Protein AF-A0A432UM38-F1 (afdb_monomer_lite)

Foldseek 3Di:
DDDDDDDPDDPPPDQKDKDKDKDWFAADPLHCPVVQVVVVVVQVVLPPDPFWDDKDWPDRLDPPVVVVVCVVVVNDDPSGDIGMTMMMTMGGPDDPPPPPPPDDDD

Radius of gyration: 22.3 Å; chains: 1; bounding box: 38×26×74 Å

pLDDT: mean 75.0, std 18.91, range [39.47, 97.25]

Structure (mmCIF, N/CA/C/O backbone):
data_AF-A0A432UM38-F1
#
_entry.id   AF-A0A432UM38-F1
#
loop_
_atom_site.group_PDB
_atom_site.id
_atom_site.type_symbol
_atom_site.label_atom_id
_atom_site.label_alt_id
_atom_site.label_comp_id
_atom_site.label_asym_id
_atom_site.label_entity_id
_atom_site.label_seq_id
_atom_site.pdbx_PDB_ins_code
_atom_site.Cartn_x
_atom_site.Cartn_y
_atom_site.Cartn_z
_atom_site.occupancy
_atom_site.B_iso_or_equiv
_atom_site.auth_seq_id
_atom_site.auth_comp_id
_atom_site.auth_asym_id
_atom_site.auth_atom_id
_atom_site.pdbx_PDB_model_num
ATOM 1 N N . MET A 1 1 ? 22.031 12.414 44.969 1.00 40.16 1 MET A N 1
ATOM 2 C CA . MET A 1 1 ? 20.654 12.930 44.846 1.00 40.16 1 MET A CA 1
ATOM 3 C C . MET A 1 1 ? 20.049 12.192 43.669 1.00 40.16 1 MET A C 1
ATOM 5 O O . MET A 1 1 ? 20.690 12.169 42.627 1.00 40.16 1 MET A O 1
ATOM 9 N N . THR A 1 2 ? 18.941 11.485 43.871 1.00 39.47 2 THR A N 1
ATOM 10 C CA . THR A 1 2 ? 18.358 10.593 42.859 1.00 39.47 2 THR A CA 1
ATOM 11 C C . THR A 1 2 ? 16.923 11.034 42.635 1.00 39.47 2 THR A C 1
ATOM 13 O O . THR A 1 2 ? 16.135 11.009 43.577 1.00 39.47 2 THR A O 1
ATOM 16 N N . GLU A 1 3 ? 16.608 11.462 41.418 1.00 54.00 3 GLU A N 1
ATOM 17 C CA . GLU A 1 3 ? 15.250 11.803 40.998 1.00 54.00 3 GLU A CA 1
ATOM 18 C C . GLU A 1 3 ? 14.648 10.641 40.209 1.00 54.00 3 GLU A C 1
ATOM 20 O O . GLU A 1 3 ? 15.321 9.995 39.404 1.00 54.00 3 GLU A O 1
ATOM 25 N N . LEU A 1 4 ? 13.376 10.362 40.484 1.00 48.78 4 LEU A N 1
ATOM 26 C CA . LEU A 1 4 ? 12.559 9.390 39.773 1.00 48.78 4 LEU A CA 1
ATOM 27 C C . LEU A 1 4 ? 11.428 10.162 39.093 1.00 48.78 4 LEU A C 1
ATOM 29 O O . LEU A 1 4 ? 10.463 10.546 39.752 1.00 48.78 4 LEU A O 1
ATOM 33 N N . GLU A 1 5 ? 11.548 10.388 37.786 1.00 54.00 5 GLU A N 1
ATOM 34 C CA . GLU A 1 5 ? 10.478 10.975 36.977 1.00 54.00 5 GLU A CA 1
ATOM 35 C C . GLU A 1 5 ? 9.659 9.875 36.297 1.00 54.00 5 GLU A C 1
ATOM 37 O O . GLU A 1 5 ? 10.162 9.107 35.477 1.00 54.00 5 GLU A O 1
ATOM 42 N N . TRP A 1 6 ? 8.366 9.820 36.616 1.00 48.78 6 TRP A N 1
ATOM 43 C CA . TRP A 1 6 ? 7.392 9.032 35.867 1.00 48.78 6 TRP A CA 1
ATOM 44 C C . TRP A 1 6 ? 6.732 9.934 34.826 1.00 48.78 6 TRP A C 1
ATOM 46 O O . TRP A 1 6 ? 5.930 10.800 35.172 1.00 48.78 6 TRP A O 1
ATOM 56 N N . GLN A 1 7 ? 7.039 9.723 33.546 1.00 52.19 7 GLN A N 1
ATOM 57 C CA . GLN A 1 7 ? 6.314 10.366 32.451 1.00 52.19 7 GLN A CA 1
ATOM 58 C C . GLN A 1 7 ? 5.164 9.462 32.002 1.00 52.19 7 GLN A C 1
ATOM 60 O O . GLN A 1 7 ? 5.367 8.401 31.411 1.00 52.19 7 GLN A O 1
ATOM 65 N N . ALA A 1 8 ? 3.929 9.884 32.277 1.00 55.97 8 ALA A N 1
ATOM 66 C CA . ALA A 1 8 ? 2.755 9.290 31.655 1.00 55.97 8 ALA A CA 1
ATOM 67 C C . ALA A 1 8 ? 2.752 9.682 30.171 1.00 55.97 8 ALA A C 1
ATOM 69 O O . ALA A 1 8 ? 2.297 10.765 29.804 1.00 55.97 8 ALA A O 1
ATOM 70 N N . HIS A 1 9 ? 3.299 8.820 29.311 1.00 57.03 9 HIS A N 1
ATOM 71 C CA . HIS A 1 9 ? 3.148 8.982 27.869 1.00 57.03 9 HIS A CA 1
ATOM 72 C C . HIS A 1 9 ? 1.649 9.014 27.547 1.00 57.03 9 HIS A C 1
ATOM 74 O O . HIS A 1 9 ? 0.921 8.072 27.866 1.00 57.03 9 HIS A O 1
ATOM 80 N N . GLN A 1 10 ? 1.185 10.126 26.970 1.00 54.62 10 GLN A N 1
ATOM 81 C CA . GLN A 1 10 ? -0.215 10.314 26.599 1.00 54.62 10 GLN A CA 1
ATOM 82 C C . GLN A 1 10 ? -0.681 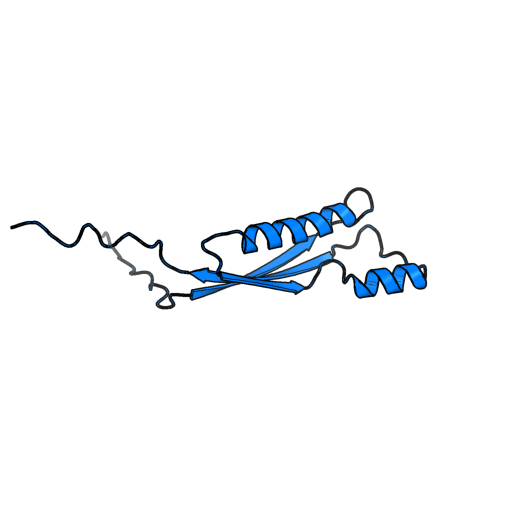9.129 25.746 1.00 54.62 10 GLN A C 1
ATOM 84 O O . GLN A 1 10 ? -0.049 8.782 24.745 1.00 54.62 10 GLN A O 1
ATOM 89 N N . LYS A 1 11 ? -1.787 8.494 26.148 1.00 59.03 11 LYS A N 1
ATOM 90 C CA . LYS A 1 11 ? -2.472 7.539 25.280 1.00 59.03 11 LYS A CA 1
ATOM 91 C C . LYS A 1 11 ? -3.006 8.302 24.071 1.00 59.03 11 LYS A C 1
ATOM 93 O O . LYS A 1 11 ? -3.553 9.391 24.201 1.00 59.03 11 LYS A O 1
ATOM 98 N N . LEU A 1 12 ? -2.861 7.709 22.891 1.00 61.94 12 LEU A N 1
ATOM 99 C CA . LEU A 1 12 ? -3.648 8.109 21.731 1.00 61.94 12 LEU A CA 1
ATOM 100 C C . LEU A 1 12 ? -5.123 7.829 22.056 1.00 61.94 12 LEU A C 1
ATOM 102 O O . LEU A 1 12 ? -5.550 6.679 21.992 1.00 61.94 12 LEU A O 1
ATOM 106 N N . ASP A 1 13 ? -5.877 8.877 22.399 1.00 58.16 13 ASP A N 1
ATOM 107 C CA . ASP A 1 13 ? -7.321 8.811 22.701 1.00 58.16 13 ASP A CA 1
ATOM 108 C C . ASP A 1 13 ? -8.177 8.435 21.480 1.00 58.16 13 ASP A C 1
ATOM 110 O O . ASP A 1 13 ? -9.372 8.173 21.595 1.00 58.16 13 ASP A O 1
ATOM 114 N N . SER A 1 14 ? -7.578 8.388 20.287 1.00 65.94 14 SER A N 1
ATOM 115 C CA . SER A 1 14 ? -8.262 7.919 19.090 1.00 65.94 14 SER A CA 1
ATOM 116 C C . SER A 1 14 ? -8.252 6.394 19.027 1.00 65.94 14 SER A C 1
ATOM 118 O O . SER A 1 14 ? -7.196 5.762 18.957 1.00 65.94 14 SER A O 1
ATOM 120 N N . GLU A 1 15 ? -9.442 5.797 18.937 1.00 77.75 15 GLU A N 1
ATOM 121 C CA . GLU A 1 15 ? -9.605 4.371 18.622 1.00 77.75 15 GLU A CA 1
ATOM 122 C C . GLU A 1 15 ? -8.986 4.000 17.267 1.00 77.75 15 GLU A C 1
ATOM 124 O O . GLU A 1 15 ? -8.703 2.830 17.015 1.00 77.75 15 GLU A O 1
ATOM 129 N N . ILE A 1 16 ? -8.797 4.988 16.388 1.00 82.25 16 ILE A N 1
ATOM 130 C CA . ILE A 1 16 ? -8.312 4.839 15.021 1.00 82.25 16 ILE A CA 1
ATOM 131 C C . ILE A 1 16 ? -7.026 5.646 14.840 1.00 82.25 16 ILE A C 1
ATOM 133 O O . ILE A 1 16 ? -7.020 6.870 14.976 1.00 82.25 16 ILE A O 1
ATOM 137 N N . VAL A 1 17 ? -5.953 4.976 14.435 1.00 88.38 17 VAL A N 1
ATOM 138 C CA . VAL A 1 17 ? -4.688 5.619 14.073 1.00 88.38 17 VAL A CA 1
ATOM 139 C C . VAL A 1 17 ? -4.549 5.608 12.558 1.00 88.38 17 VAL A C 1
ATOM 141 O O . VAL A 1 17 ? -4.632 4.552 11.934 1.00 88.38 17 VAL A O 1
ATOM 144 N N . SER A 1 18 ? -4.338 6.782 11.962 1.00 90.50 18 SER A N 1
ATOM 145 C CA . SER A 1 18 ? -4.011 6.913 10.541 1.00 90.50 18 SER A CA 1
ATOM 146 C C . SER A 1 18 ? -2.497 6.917 10.364 1.00 90.50 18 SER A C 1
ATOM 148 O O . SER A 1 18 ? -1.805 7.738 10.960 1.00 90.50 18 SER A O 1
ATOM 150 N N . ILE A 1 19 ? -1.993 6.034 9.512 1.00 92.25 19 ILE A N 1
ATOM 151 C CA . ILE A 1 19 ? -0.572 5.866 9.214 1.00 92.25 19 ILE A CA 1
ATOM 152 C C . ILE A 1 19 ? -0.357 6.215 7.742 1.00 92.25 19 ILE A C 1
ATOM 154 O O . ILE A 1 19 ? -1.119 5.784 6.877 1.00 92.25 19 ILE A O 1
ATOM 158 N N . SER A 1 20 ? 0.666 7.022 7.459 1.00 95.12 20 SER A N 1
ATOM 159 C CA . SER A 1 20 ? 1.136 7.291 6.096 1.00 95.12 20 SER A CA 1
ATOM 160 C C . SER A 1 20 ? 2.556 6.755 5.958 1.00 95.12 20 SER A C 1
ATOM 162 O O . SER A 1 20 ? 3.433 7.136 6.730 1.00 95.12 20 SER A O 1
ATOM 164 N N . LEU A 1 21 ? 2.765 5.870 4.990 1.00 95.25 21 LEU A N 1
ATOM 165 C CA . LEU A 1 21 ? 4.053 5.276 4.660 1.00 95.25 21 LEU A CA 1
ATOM 166 C C . LEU A 1 21 ? 4.416 5.671 3.231 1.00 95.25 21 LEU A C 1
ATOM 168 O O . LEU A 1 21 ? 3.626 5.462 2.315 1.00 95.25 21 LEU A O 1
ATOM 172 N N . SER A 1 22 ? 5.614 6.202 3.031 1.00 94.94 22 SER A N 1
ATOM 173 C CA . SER A 1 22 ? 6.155 6.504 1.707 1.00 94.94 22 SER A CA 1
ATOM 174 C C . SER A 1 22 ? 7.523 5.868 1.541 1.00 94.94 22 SER A C 1
ATOM 176 O O . SER A 1 22 ? 8.306 5.832 2.492 1.00 94.94 22 SER A O 1
ATOM 178 N N . GLY A 1 23 ? 7.828 5.411 0.334 1.00 92.94 23 GLY A N 1
ATOM 179 C CA . GLY A 1 23 ? 9.102 4.785 0.024 1.00 92.94 23 GLY A CA 1
ATOM 180 C C . GLY A 1 23 ? 9.427 4.843 -1.457 1.00 92.94 23 GLY A C 1
ATOM 181 O O . GLY A 1 23 ? 8.743 5.492 -2.248 1.00 92.94 23 GLY A O 1
ATOM 182 N N . GLN A 1 24 ? 10.501 4.159 -1.825 1.00 92.56 24 GLN A N 1
ATOM 183 C CA . GLN A 1 24 ? 10.943 4.027 -3.203 1.00 92.56 24 GLN A CA 1
ATOM 184 C C . GLN A 1 24 ? 11.231 2.563 -3.509 1.00 92.56 24 GLN A C 1
ATOM 186 O O . GLN A 1 24 ? 11.683 1.821 -2.637 1.00 92.56 24 GLN A O 1
ATOM 191 N N . VAL A 1 25 ? 11.001 2.165 -4.755 1.00 89.69 25 VAL A N 1
ATOM 192 C CA . VAL A 1 25 ? 11.388 0.855 -5.266 1.00 89.69 25 VAL A CA 1
ATOM 193 C C . VAL A 1 25 ? 12.396 1.004 -6.394 1.00 89.69 25 VAL A C 1
ATOM 195 O O . VAL A 1 25 ? 12.261 1.859 -7.271 1.00 89.69 25 VAL A O 1
ATOM 198 N N . PHE A 1 26 ? 13.421 0.162 -6.354 1.00 88.06 26 PHE A N 1
ATOM 199 C CA . PHE A 1 26 ? 14.494 0.149 -7.337 1.00 88.06 26 PHE A CA 1
ATOM 200 C C . PHE A 1 26 ? 14.260 -0.969 -8.350 1.00 88.06 26 PHE A C 1
ATOM 202 O O . PHE A 1 26 ? 13.759 -2.032 -7.976 1.00 88.06 26 PHE A O 1
ATOM 209 N N . PRO A 1 27 ? 14.635 -0.766 -9.619 1.00 84.56 27 PRO A N 1
ATOM 210 C CA . PRO A 1 27 ? 14.536 -1.806 -10.630 1.00 84.56 27 PRO A CA 1
ATOM 211 C C . PRO A 1 27 ? 15.445 -2.988 -10.276 1.00 84.56 27 PRO A C 1
ATOM 213 O O . PRO A 1 27 ? 16.598 -2.816 -9.879 1.00 84.56 27 PRO A O 1
ATOM 216 N N . PHE A 1 28 ? 14.952 -4.210 -10.477 1.00 80.75 28 PHE A N 1
ATOM 217 C CA . PHE A 1 28 ? 15.754 -5.423 -10.332 1.00 80.75 28 PHE A CA 1
ATOM 218 C C . PHE A 1 28 ? 16.036 -6.005 -11.712 1.00 80.75 28 PHE A C 1
ATOM 220 O O . PHE A 1 28 ? 15.107 -6.283 -12.468 1.00 80.75 28 PHE A O 1
ATOM 227 N N . LYS A 1 29 ? 17.318 -6.176 -12.061 1.00 81.88 29 LYS A N 1
ATOM 228 C CA . LYS A 1 29 ? 17.743 -6.598 -13.410 1.00 81.88 29 LYS A CA 1
ATOM 229 C C . LYS A 1 29 ? 17.070 -5.770 -14.516 1.00 81.88 29 LYS A C 1
ATOM 231 O O . LYS A 1 29 ? 16.582 -6.336 -15.491 1.00 81.88 29 LYS A O 1
ATOM 236 N N . LYS A 1 30 ? 17.055 -4.438 -14.364 1.00 74.88 30 LYS A N 1
ATOM 237 C CA . LYS A 1 30 ? 16.507 -3.519 -15.375 1.00 74.88 30 LYS A CA 1
ATOM 238 C C . LYS A 1 30 ? 15.001 -3.729 -15.644 1.00 74.88 30 LYS A C 1
ATOM 240 O O . LYS A 1 30 ? 14.537 -3.594 -16.776 1.00 74.88 30 LYS A O 1
ATOM 245 N N . ASN A 1 31 ? 14.247 -4.123 -14.616 1.00 78.88 31 ASN A N 1
ATOM 246 C CA . ASN A 1 31 ? 12.808 -4.348 -14.703 1.00 78.88 31 ASN A CA 1
ATOM 247 C C . ASN A 1 31 ? 12.109 -3.947 -13.389 1.00 78.88 31 ASN A C 1
ATOM 249 O O . ASN A 1 31 ? 12.588 -4.258 -12.296 1.00 78.88 31 ASN A O 1
ATOM 253 N N . TYR A 1 32 ? 10.958 -3.280 -13.504 1.00 83.06 32 TYR A N 1
ATOM 254 C CA . TYR A 1 32 ? 10.119 -2.862 -12.375 1.00 83.06 32 TYR A CA 1
ATOM 255 C C . TYR A 1 32 ? 8.995 -3.847 -12.032 1.00 83.06 32 TYR A C 1
ATOM 257 O O . TYR A 1 32 ? 8.324 -3.651 -11.029 1.00 83.06 32 TYR A O 1
ATOM 265 N N . GLY A 1 33 ? 8.801 -4.926 -12.792 1.00 84.31 33 GLY A N 1
ATOM 266 C CA . GLY A 1 33 ? 7.722 -5.892 -12.579 1.00 84.31 33 GLY A CA 1
ATOM 267 C C . GLY A 1 33 ? 7.722 -6.502 -11.176 1.00 84.31 33 GLY A C 1
ATOM 268 O O . GLY A 1 33 ? 6.703 -6.460 -10.494 1.00 84.31 33 GLY A O 1
ATOM 269 N N . MET A 1 34 ? 8.869 -7.009 -10.704 1.00 88.38 34 MET A N 1
ATOM 270 C CA . MET A 1 34 ? 8.981 -7.499 -9.320 1.00 88.38 34 MET A CA 1
ATOM 271 C C . MET A 1 34 ? 8.868 -6.374 -8.278 1.00 88.38 34 MET A C 1
ATOM 273 O O . MET A 1 34 ? 8.061 -6.517 -7.366 1.00 88.38 34 MET A O 1
ATOM 277 N N . PRO A 1 35 ? 9.604 -5.253 -8.399 1.00 89.25 35 PRO A N 1
ATOM 278 C CA . PRO A 1 35 ? 9.479 -4.146 -7.452 1.00 89.25 35 PRO A CA 1
ATOM 279 C C . PRO A 1 35 ? 8.058 -3.576 -7.311 1.00 89.25 35 PRO A C 1
ATOM 281 O O . PRO A 1 35 ? 7.618 -3.294 -6.201 1.00 89.25 35 PRO A O 1
ATOM 284 N N . VAL A 1 36 ? 7.312 -3.450 -8.413 1.00 89.69 36 VAL A N 1
ATOM 285 C CA . VAL A 1 36 ? 5.895 -3.045 -8.398 1.00 89.69 36 VAL A CA 1
ATOM 286 C C . VAL A 1 36 ? 5.042 -4.116 -7.725 1.00 89.69 36 VAL A C 1
ATOM 288 O O . VAL A 1 36 ? 4.227 -3.787 -6.866 1.00 89.69 36 VAL A O 1
ATOM 291 N N . LYS A 1 37 ? 5.279 -5.397 -8.040 1.00 91.19 37 LYS A N 1
ATOM 292 C CA . LYS A 1 37 ? 4.587 -6.511 -7.387 1.00 91.19 37 LYS A CA 1
ATOM 293 C C . LYS A 1 37 ? 4.796 -6.520 -5.870 1.00 91.19 37 LYS A C 1
ATOM 295 O O . LYS A 1 37 ? 3.853 -6.811 -5.152 1.00 91.19 37 LYS A O 1
ATOM 300 N N . TRP A 1 38 ? 5.977 -6.166 -5.361 1.00 92.88 38 TRP A N 1
ATOM 301 C CA . TRP A 1 38 ? 6.203 -6.081 -3.912 1.00 92.88 38 TRP A CA 1
ATOM 302 C C . TRP A 1 38 ? 5.328 -5.024 -3.238 1.00 92.88 38 TRP A C 1
ATOM 304 O O . TRP A 1 38 ? 4.880 -5.236 -2.115 1.00 92.88 38 TRP A O 1
ATOM 314 N N . VAL A 1 39 ? 5.064 -3.902 -3.913 1.00 94.31 39 VAL A N 1
ATOM 315 C CA . VAL A 1 39 ? 4.151 -2.872 -3.397 1.00 94.31 39 VAL A CA 1
ATOM 316 C C . VAL A 1 39 ? 2.706 -3.360 -3.443 1.00 94.31 39 VAL A C 1
ATOM 318 O O . VAL A 1 39 ? 1.979 -3.161 -2.471 1.00 94.31 39 VAL A O 1
ATOM 321 N N . ASP A 1 40 ? 2.305 -4.045 -4.517 1.00 94.38 40 ASP A N 1
ATOM 322 C CA . ASP A 1 40 ? 0.979 -4.669 -4.614 1.00 94.38 40 ASP A CA 1
ATOM 323 C C . ASP A 1 40 ? 0.771 -5.722 -3.506 1.00 94.38 40 ASP A C 1
ATOM 325 O O . ASP A 1 40 ? -0.249 -5.703 -2.815 1.00 94.38 40 ASP A O 1
ATOM 329 N N . ASP A 1 41 ? 1.755 -6.603 -3.300 1.00 96.31 41 ASP A N 1
ATOM 330 C CA . ASP A 1 41 ? 1.733 -7.646 -2.271 1.00 96.31 41 ASP A CA 1
ATOM 331 C C . ASP A 1 41 ? 1.688 -7.006 -0.865 1.00 96.31 41 ASP A C 1
ATOM 333 O O . ASP A 1 41 ? 0.851 -7.377 -0.046 1.00 96.31 41 ASP A O 1
ATOM 337 N N . PHE A 1 42 ? 2.479 -5.955 -0.612 1.00 95.56 42 PHE A N 1
ATOM 338 C CA . PHE A 1 42 ? 2.440 -5.194 0.643 1.00 95.56 42 PHE A CA 1
ATOM 339 C C . PHE A 1 42 ? 1.062 -4.569 0.926 1.00 95.56 42 PHE A C 1
ATOM 341 O O . PHE A 1 42 ? 0.554 -4.646 2.046 1.00 95.56 42 PHE A O 1
ATOM 348 N N . VAL A 1 43 ? 0.430 -3.954 -0.079 1.00 96.00 43 VAL A N 1
ATOM 349 C CA . VAL A 1 43 ? -0.923 -3.388 0.050 1.00 96.00 43 VAL A CA 1
ATOM 350 C C . VAL A 1 43 ? -1.954 -4.490 0.304 1.00 96.00 43 VAL A C 1
ATOM 352 O O . VAL A 1 43 ? -2.862 -4.304 1.121 1.00 96.00 43 VAL A O 1
ATOM 355 N N . SER A 1 44 ? -1.809 -5.639 -0.356 1.00 97.25 44 SER A N 1
ATOM 356 C CA . SER A 1 44 ? -2.658 -6.811 -0.138 1.00 97.25 44 SER A CA 1
ATOM 357 C C . SER A 1 44 ? -2.536 -7.332 1.297 1.00 97.25 44 SER A C 1
ATOM 359 O O . SER A 1 44 ? -3.555 -7.535 1.959 1.00 97.25 44 SER A O 1
ATOM 361 N N . ASP A 1 45 ? -1.315 -7.464 1.815 1.00 97.12 45 ASP A N 1
ATOM 362 C CA . ASP A 1 45 ? -1.053 -7.917 3.185 1.00 97.12 45 ASP A CA 1
ATOM 363 C C . ASP A 1 45 ? -1.627 -6.948 4.228 1.00 97.12 45 ASP A C 1
ATOM 365 O O . ASP A 1 45 ? -2.247 -7.371 5.209 1.00 97.12 45 ASP A O 1
ATOM 369 N N . LEU A 1 46 ? -1.494 -5.636 3.999 1.00 95.56 46 LEU A N 1
ATOM 370 C CA . LEU A 1 46 ? -2.146 -4.627 4.836 1.00 95.56 46 LEU A CA 1
ATOM 371 C C . LEU A 1 46 ? -3.669 -4.762 4.796 1.00 95.56 46 LEU A C 1
ATOM 373 O O . LEU A 1 46 ? -4.310 -4.672 5.838 1.00 95.56 46 LEU A O 1
ATOM 377 N N . THR A 1 47 ? -4.247 -4.989 3.618 1.00 95.81 47 THR A N 1
ATOM 378 C CA . THR A 1 47 ? -5.702 -5.111 3.441 1.00 95.81 47 THR A CA 1
ATOM 379 C C . THR A 1 47 ? -6.252 -6.373 4.108 1.00 95.81 47 THR A C 1
ATOM 381 O O . THR A 1 47 ? -7.350 -6.351 4.658 1.00 95.81 47 THR A O 1
ATOM 384 N N . ALA A 1 48 ? -5.485 -7.464 4.099 1.00 95.50 48 ALA A N 1
ATOM 385 C CA . ALA A 1 48 ? -5.847 -8.721 4.745 1.00 95.50 48 ALA A CA 1
ATOM 386 C C . ALA A 1 48 ? -5.666 -8.696 6.276 1.00 95.50 48 ALA A C 1
ATOM 388 O O . ALA A 1 48 ? -6.166 -9.580 6.976 1.00 95.50 48 ALA A O 1
ATOM 389 N N . SER A 1 49 ? -4.950 -7.705 6.817 1.00 93.69 49 SER A N 1
ATOM 390 C CA . SER A 1 49 ? -4.664 -7.625 8.246 1.00 93.69 49 SER A CA 1
ATOM 391 C C . SER A 1 49 ? -5.926 -7.303 9.058 1.00 93.69 49 SER A C 1
ATOM 393 O O . SER A 1 49 ? -6.528 -6.248 8.870 1.00 93.69 49 SER A O 1
ATOM 395 N N . PRO A 1 50 ? -6.294 -8.116 10.068 1.00 89.44 50 PRO A N 1
ATOM 396 C CA . PRO A 1 50 ? -7.515 -7.912 10.857 1.00 89.44 50 PRO A CA 1
ATOM 397 C C . PRO A 1 50 ? -7.496 -6.640 11.721 1.00 89.44 50 PRO A C 1
ATOM 399 O O . PRO A 1 50 ? -8.520 -6.254 12.285 1.00 89.44 50 PRO A O 1
ATOM 402 N N . ARG A 1 51 ? -6.329 -5.999 11.875 1.00 87.44 51 ARG A N 1
ATOM 403 C CA . ARG A 1 51 ? -6.170 -4.739 12.619 1.00 87.44 51 ARG A CA 1
ATOM 404 C C . ARG A 1 51 ? -6.282 -3.502 11.731 1.00 87.44 51 ARG A C 1
ATOM 406 O O . ARG A 1 51 ? -6.417 -2.401 12.266 1.00 87.44 51 ARG A O 1
ATOM 413 N N . VAL A 1 52 ? -6.207 -3.677 10.415 1.00 92.06 52 VAL A N 1
ATOM 414 C CA . VAL A 1 52 ? -6.286 -2.615 9.416 1.00 92.06 52 VAL A CA 1
ATOM 415 C 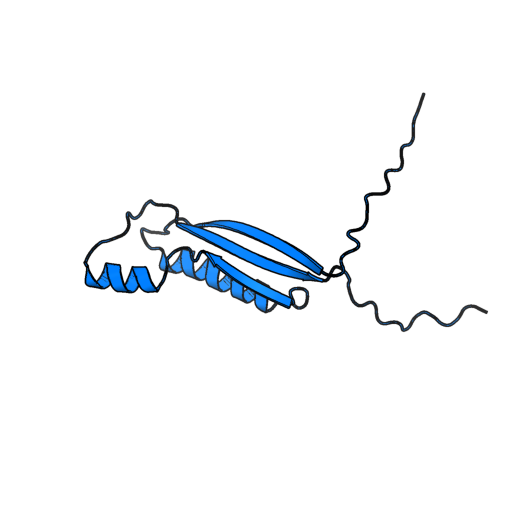C . VAL A 1 52 ? -7.698 -2.627 8.843 1.00 92.06 52 VAL A C 1
ATOM 417 O O . VAL A 1 52 ? -8.191 -3.665 8.425 1.00 92.06 52 VAL A O 1
ATOM 420 N N . PHE A 1 53 ? -8.378 -1.484 8.835 1.00 89.62 53 PHE A N 1
ATOM 421 C CA . PHE A 1 53 ? -9.758 -1.416 8.329 1.00 89.62 53 PHE A CA 1
ATOM 422 C C . PHE A 1 53 ? -9.897 -0.592 7.047 1.00 89.62 53 PHE A C 1
ATOM 424 O O . PHE A 1 53 ? -10.945 -0.613 6.409 1.00 89.62 53 PHE A O 1
ATOM 431 N 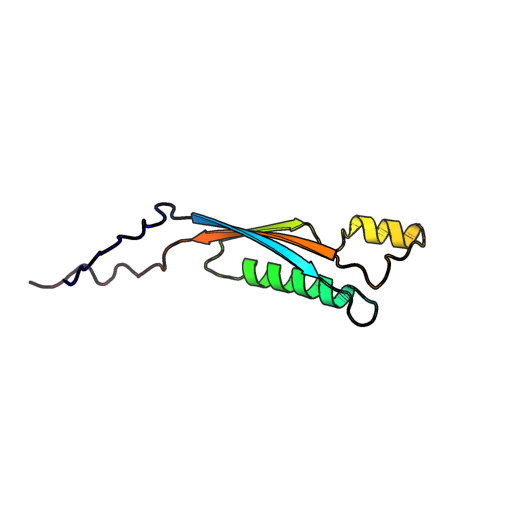N . SER A 1 54 ? -8.859 0.152 6.668 1.00 94.12 54 SER A N 1
ATOM 432 C CA . SER A 1 54 ? -8.807 0.848 5.385 1.00 94.12 54 SER A CA 1
ATOM 433 C C . SER A 1 54 ? -7.367 0.961 4.913 1.00 94.12 54 SER A C 1
ATOM 435 O O . SER A 1 54 ? -6.504 1.329 5.716 1.00 94.12 54 SER A O 1
ATOM 437 N N . VAL A 1 55 ? -7.142 0.725 3.624 1.00 96.31 55 VAL A N 1
ATOM 438 C CA . VAL A 1 55 ? -5.856 0.888 2.940 1.00 96.31 55 VAL A CA 1
ATOM 439 C C . VAL A 1 55 ? -6.090 1.661 1.646 1.00 96.31 55 VAL A C 1
ATOM 441 O O . VAL A 1 55 ? -7.060 1.414 0.936 1.00 96.31 55 VAL A O 1
ATOM 444 N N . GLU A 1 56 ? -5.201 2.597 1.351 1.00 96.12 56 GLU A N 1
ATOM 445 C CA . GLU A 1 56 ? -5.202 3.426 0.153 1.00 96.12 56 GLU A CA 1
ATOM 446 C C . GLU A 1 56 ? -3.772 3.494 -0.394 1.00 96.12 56 GLU A C 1
ATOM 448 O O . GLU A 1 56 ? -2.863 3.973 0.286 1.00 96.12 56 GLU A O 1
ATOM 453 N N . LEU A 1 57 ? -3.563 3.034 -1.629 1.00 94.31 57 LEU A N 1
ATOM 454 C CA . LEU A 1 57 ? -2.322 3.271 -2.368 1.00 94.31 57 LEU A CA 1
ATOM 455 C C . LEU A 1 57 ? -2.392 4.678 -2.979 1.00 94.31 57 LEU A C 1
ATOM 457 O O . LEU A 1 57 ? -2.903 4.870 -4.078 1.00 94.31 57 LEU A O 1
ATOM 461 N N . VAL A 1 58 ? -1.916 5.667 -2.223 1.00 93.88 58 VAL A N 1
ATOM 462 C CA . VAL A 1 58 ? -1.948 7.100 -2.569 1.00 93.88 58 VAL A CA 1
ATOM 463 C C . VAL A 1 58 ? -1.084 7.398 -3.797 1.00 93.88 58 VAL A C 1
ATOM 465 O O . VAL A 1 58 ? -1.425 8.256 -4.610 1.00 93.88 58 VAL A O 1
ATOM 468 N N . GLN A 1 59 ? 0.040 6.693 -3.938 1.00 91.62 59 GLN A N 1
ATOM 469 C CA . GLN A 1 59 ? 0.934 6.813 -5.084 1.00 91.62 59 GLN A CA 1
ATOM 470 C C . GLN A 1 59 ? 1.415 5.431 -5.520 1.00 91.62 59 GLN A C 1
ATOM 472 O O . GLN A 1 59 ? 2.086 4.736 -4.757 1.00 91.62 59 GLN A O 1
ATOM 477 N N . GLU A 1 60 ? 1.099 5.058 -6.761 1.00 91.00 60 GLU A N 1
ATOM 478 C CA . GLU A 1 60 ? 1.668 3.873 -7.405 1.00 91.00 60 GLU A CA 1
ATOM 479 C C . GLU A 1 60 ? 3.128 4.139 -7.816 1.00 91.00 60 GLU A C 1
ATOM 481 O O . GLU A 1 60 ? 3.395 5.210 -8.372 1.00 91.00 60 GLU A O 1
ATOM 486 N N . PRO A 1 61 ? 4.047 3.163 -7.653 1.00 86.38 61 PRO A N 1
ATOM 487 C CA . PRO A 1 61 ? 5.421 3.283 -8.148 1.00 86.38 61 PRO A CA 1
ATOM 488 C C . PRO A 1 61 ? 5.461 3.584 -9.640 1.00 86.38 61 PRO A C 1
ATOM 490 O O . PRO A 1 61 ? 6.220 4.423 -10.117 1.00 86.38 61 PRO A O 1
ATOM 493 N N . LEU A 1 62 ? 4.604 2.892 -10.384 1.00 82.81 62 LEU A N 1
ATOM 494 C CA . LEU A 1 62 ? 4.531 3.011 -11.818 1.00 82.81 62 LEU A CA 1
ATOM 495 C C . LEU A 1 62 ? 3.068 3.101 -12.225 1.00 82.81 62 LEU A C 1
ATOM 497 O O . LEU A 1 62 ? 2.380 2.085 -12.286 1.00 82.81 62 LEU A O 1
ATOM 501 N N . ASN A 1 63 ? 2.604 4.319 -12.511 1.00 68.94 63 ASN A N 1
ATOM 502 C CA . ASN A 1 63 ? 1.214 4.554 -12.885 1.00 68.94 63 ASN A CA 1
ATOM 503 C C . ASN A 1 63 ? 0.849 3.686 -14.098 1.00 68.94 63 ASN A C 1
ATOM 505 O O . ASN A 1 63 ? 1.366 3.881 -15.202 1.00 68.94 63 ASN A O 1
ATOM 509 N N . ARG A 1 64 ? -0.051 2.721 -13.897 1.00 67.56 64 ARG A N 1
ATOM 510 C CA . ARG A 1 64 ? -0.420 1.720 -14.916 1.00 67.56 64 ARG A CA 1
ATOM 511 C C . ARG A 1 64 ? -1.009 2.351 -16.183 1.00 67.56 64 ARG A C 1
ATOM 513 O O . ARG A 1 64 ? -0.925 1.765 -17.260 1.00 67.56 64 ARG A O 1
ATOM 520 N N . ARG A 1 65 ? -1.584 3.557 -16.083 1.00 62.66 65 ARG A N 1
ATOM 521 C CA . ARG A 1 65 ? -2.048 4.333 -17.249 1.00 62.66 65 ARG A CA 1
ATOM 522 C C . ARG A 1 65 ? -0.873 4.895 -18.043 1.00 62.66 65 ARG A C 1
ATOM 524 O O . ARG A 1 65 ? -0.896 4.850 -19.266 1.00 62.66 65 ARG A O 1
ATOM 531 N N . VAL A 1 66 ? 0.157 5.366 -17.344 1.00 58.91 66 VAL A N 1
ATOM 532 C CA . VAL A 1 66 ? 1.383 5.895 -17.953 1.00 58.91 66 VAL A CA 1
ATOM 533 C C . VAL A 1 66 ? 2.185 4.775 -18.612 1.00 58.91 66 VAL A C 1
ATOM 535 O O . VAL A 1 66 ? 2.692 4.993 -19.700 1.00 58.91 66 VAL A O 1
ATOM 538 N N . GLN A 1 67 ? 2.236 3.567 -18.035 1.00 62.53 67 GLN A N 1
ATOM 539 C CA . GLN A 1 67 ? 2.855 2.404 -18.697 1.00 62.53 67 GLN A CA 1
ATOM 540 C C . GLN A 1 67 ? 2.233 2.133 -20.066 1.00 62.53 67 GLN A C 1
ATOM 542 O O . GLN A 1 67 ? 2.956 2.074 -21.052 1.00 62.53 67 GLN A O 1
ATOM 547 N N . LYS A 1 68 ? 0.896 2.070 -20.141 1.00 56.28 68 LYS A N 1
ATOM 548 C CA . LYS A 1 68 ? 0.188 1.888 -21.416 1.00 56.28 68 LYS A CA 1
ATOM 549 C C . LYS A 1 68 ? 0.523 2.990 -22.421 1.00 56.28 68 LYS A C 1
ATOM 551 O O . LYS A 1 68 ? 0.705 2.702 -23.594 1.00 56.28 68 LYS A O 1
ATOM 556 N N . SER A 1 69 ? 0.624 4.244 -21.978 1.00 55.00 69 SER A N 1
ATOM 557 C CA . SER A 1 69 ? 1.021 5.354 -22.853 1.00 55.00 69 SER A CA 1
ATOM 558 C C . SER A 1 69 ? 2.486 5.268 -23.301 1.00 55.00 69 SER A C 1
ATOM 560 O O . SER A 1 69 ? 2.776 5.515 -24.462 1.00 55.00 69 SER A 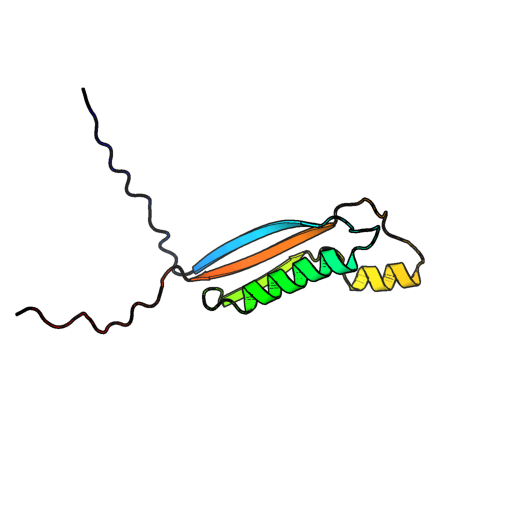O 1
ATOM 562 N N . LEU A 1 70 ? 3.408 4.877 -22.419 1.00 56.38 70 LEU A N 1
ATOM 563 C CA . LEU A 1 70 ? 4.831 4.723 -22.737 1.00 56.38 70 LEU A CA 1
ATOM 564 C C . LEU A 1 70 ? 5.108 3.529 -23.661 1.00 56.38 70 LEU A C 1
ATOM 566 O O . LEU A 1 70 ? 5.985 3.624 -24.517 1.00 56.38 70 LEU A O 1
ATOM 570 N N . GLU A 1 71 ? 4.350 2.438 -23.519 1.00 58.88 71 GLU A N 1
ATOM 571 C CA . GLU A 1 71 ? 4.354 1.300 -24.447 1.00 58.88 71 GLU A CA 1
ATOM 572 C C . GLU A 1 71 ? 3.888 1.716 -25.850 1.00 58.88 71 GLU A C 1
ATOM 574 O O . GLU A 1 71 ? 4.458 1.264 -26.841 1.00 58.88 71 GLU A O 1
ATOM 579 N N . VAL A 1 72 ? 2.896 2.612 -25.940 1.00 54.47 72 VAL A N 1
ATOM 580 C CA . VAL A 1 72 ? 2.396 3.169 -27.211 1.00 54.47 72 VAL A CA 1
ATOM 581 C C . VAL A 1 72 ? 3.393 4.159 -27.831 1.00 54.47 72 VAL A C 1
ATOM 583 O O . VAL A 1 72 ? 3.602 4.131 -29.041 1.00 54.47 72 VAL A O 1
ATOM 586 N N . ASP A 1 73 ? 4.050 4.985 -27.011 1.00 56.09 73 ASP A N 1
ATOM 587 C CA . ASP A 1 73 ? 4.985 6.032 -27.457 1.00 56.09 73 ASP A CA 1
ATOM 588 C C . ASP A 1 73 ? 6.452 5.561 -27.570 1.00 56.09 73 ASP A C 1
ATOM 590 O O . ASP A 1 73 ? 7.341 6.355 -27.892 1.00 56.09 73 ASP A O 1
ATOM 594 N N . GLY A 1 74 ? 6.742 4.287 -27.278 1.00 51.34 74 GLY A N 1
ATOM 595 C CA . GLY A 1 74 ? 8.080 3.689 -27.383 1.00 51.34 74 GLY A CA 1
ATOM 596 C C . GLY A 1 74 ? 9.135 4.267 -26.425 1.00 51.34 74 GLY A C 1
ATOM 597 O O . GLY A 1 74 ? 10.334 4.071 -26.636 1.00 51.34 74 GLY A O 1
ATOM 598 N N . LYS A 1 75 ? 8.727 4.995 -25.378 1.00 54.31 75 LYS A N 1
ATOM 599 C CA . LYS A 1 75 ? 9.641 5.621 -24.409 1.00 54.31 75 LYS A CA 1
ATOM 600 C C . LYS A 1 75 ? 9.876 4.704 -23.211 1.00 54.31 75 LYS A C 1
ATOM 602 O O . LYS A 1 75 ? 9.016 4.557 -22.350 1.00 54.31 75 LYS A O 1
ATOM 607 N N . SER A 1 76 ? 11.079 4.149 -23.108 1.00 58.59 76 SER A N 1
ATOM 608 C CA . SER A 1 76 ? 11.507 3.395 -21.924 1.00 58.59 76 SER A CA 1
ATOM 609 C C . SER A 1 76 ? 11.886 4.335 -20.777 1.00 58.59 76 SER A C 1
ATOM 611 O O . SER A 1 76 ? 12.665 5.271 -20.961 1.00 58.59 76 SER A O 1
ATOM 613 N N . ILE A 1 77 ? 11.375 4.064 -19.575 1.00 63.16 77 ILE A N 1
ATOM 614 C CA . ILE A 1 77 ? 11.842 4.704 -18.336 1.00 63.16 77 ILE A CA 1
ATOM 615 C C . ILE A 1 77 ? 13.289 4.270 -18.106 1.00 63.16 77 ILE A C 1
ATOM 617 O O . ILE A 1 77 ? 13.628 3.101 -18.315 1.00 63.16 77 ILE A O 1
ATOM 621 N N . SER A 1 78 ? 14.154 5.202 -17.702 1.00 61.03 78 SER A N 1
ATOM 622 C CA . SER A 1 78 ? 15.546 4.877 -17.407 1.00 61.03 78 SER A CA 1
ATOM 623 C C . SER A 1 78 ? 15.611 3.800 -16.321 1.00 61.03 78 SER A C 1
ATOM 625 O O . SER A 1 78 ? 14.931 3.841 -15.292 1.00 61.03 78 SER A O 1
ATOM 627 N N . ASN A 1 79 ? 16.422 2.780 -16.581 1.00 63.47 79 ASN A N 1
ATOM 628 C CA . ASN A 1 79 ? 16.401 1.532 -15.823 1.00 63.47 79 ASN A CA 1
ATOM 629 C C . ASN A 1 79 ? 17.160 1.582 -14.492 1.00 63.47 79 ASN A C 1
ATOM 631 O O . ASN A 1 79 ? 17.404 0.537 -13.897 1.00 63.47 79 ASN A O 1
ATOM 635 N N . ASP A 1 80 ? 17.493 2.793 -14.047 1.00 65.81 80 ASP A N 1
ATOM 636 C CA . ASP A 1 80 ? 18.245 3.092 -12.829 1.00 65.81 80 ASP A CA 1
ATOM 637 C C . ASP A 1 80 ? 17.484 4.078 -11.914 1.00 65.81 80 ASP A C 1
ATOM 639 O O . ASP A 1 80 ? 17.985 4.471 -10.861 1.00 65.81 80 ASP A O 1
ATOM 643 N N . GLN A 1 81 ? 16.274 4.506 -12.300 1.00 79.75 81 GLN A N 1
ATOM 644 C CA . GLN A 1 81 ? 15.495 5.492 -11.551 1.00 79.75 81 GLN A CA 1
ATOM 645 C C . GLN A 1 81 ? 14.681 4.841 -10.421 1.00 79.75 81 GLN A C 1
ATOM 647 O O . GLN A 1 81 ? 13.877 3.944 -10.631 1.00 79.75 81 GLN A O 1
ATOM 652 N N . ALA A 1 82 ? 14.817 5.328 -9.192 1.00 85.69 82 ALA A N 1
ATOM 653 C CA . ALA A 1 82 ? 13.945 4.880 -8.110 1.00 85.69 82 ALA A CA 1
ATOM 654 C C . ALA A 1 82 ? 12.506 5.389 -8.328 1.00 85.69 82 ALA A C 1
ATOM 656 O O . ALA A 1 82 ? 12.297 6.575 -8.602 1.00 85.69 82 ALA A O 1
ATOM 657 N N . LEU A 1 83 ? 11.515 4.506 -8.189 1.00 87.56 83 LEU A N 1
ATOM 658 C CA . LEU A 1 83 ? 10.102 4.847 -8.349 1.00 87.56 83 LEU A CA 1
ATOM 659 C C . LEU A 1 83 ? 9.425 5.040 -6.983 1.00 87.56 83 LEU A C 1
ATOM 661 O O . LEU A 1 83 ? 9.477 4.127 -6.156 1.00 87.56 83 LEU A O 1
ATOM 665 N N . PRO A 1 84 ? 8.801 6.200 -6.714 1.00 92.62 84 PRO A N 1
ATOM 666 C CA . PRO A 1 84 ? 8.198 6.490 -5.419 1.00 92.62 84 PRO A CA 1
ATOM 667 C C . PRO A 1 84 ? 6.832 5.821 -5.256 1.00 92.62 84 PRO A C 1
ATOM 669 O O . PRO A 1 84 ? 6.030 5.810 -6.183 1.00 92.62 84 PRO A O 1
ATOM 672 N N . PHE A 1 85 ? 6.525 5.348 -4.053 1.00 93.88 85 PHE A N 1
ATOM 673 C CA . PHE A 1 85 ? 5.191 4.883 -3.687 1.00 93.88 85 PHE A CA 1
ATOM 674 C C . PHE A 1 85 ? 4.762 5.457 -2.340 1.00 93.88 85 PHE A C 1
ATOM 676 O O . PHE A 1 85 ? 5.595 5.789 -1.492 1.00 93.88 85 PHE A O 1
ATOM 683 N N . ALA A 1 86 ? 3.453 5.543 -2.130 1.00 95.44 86 ALA A N 1
ATOM 684 C CA . ALA A 1 86 ? 2.885 5.988 -0.868 1.00 95.44 86 ALA A CA 1
ATOM 685 C C . ALA A 1 86 ? 1.598 5.229 -0.557 1.00 9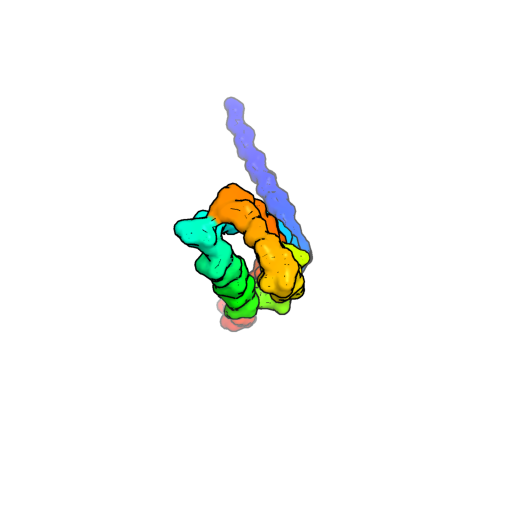5.44 86 ALA A C 1
ATOM 687 O O . ALA A 1 86 ? 0.722 5.107 -1.410 1.00 95.44 86 ALA A O 1
ATOM 688 N N . VAL A 1 87 ? 1.476 4.756 0.680 1.00 96.31 87 VAL A N 1
ATOM 689 C CA . VAL A 1 87 ? 0.312 4.047 1.205 1.00 96.31 87 VAL A CA 1
ATOM 690 C C . VAL A 1 87 ? -0.186 4.772 2.446 1.00 96.31 87 VAL A C 1
ATOM 692 O O . VAL A 1 87 ? 0.589 5.119 3.339 1.00 96.31 87 VAL A O 1
ATOM 695 N N . ARG A 1 88 ? -1.495 4.972 2.528 1.00 96.12 88 ARG A N 1
ATOM 696 C CA . ARG A 1 88 ? -2.176 5.428 3.733 1.00 96.12 88 ARG A CA 1
ATOM 697 C C . ARG A 1 88 ? -3.072 4.312 4.233 1.00 96.12 88 ARG A C 1
ATOM 699 O O . ARG A 1 88 ? -3.825 3.726 3.466 1.00 96.12 88 ARG A O 1
ATOM 706 N N . PHE A 1 89 ? -3.010 4.016 5.519 1.00 94.88 89 PHE A N 1
ATOM 707 C CA . PHE A 1 89 ? -3.872 3.005 6.111 1.00 94.88 89 PHE A CA 1
ATOM 708 C C . PHE A 1 89 ? -4.268 3.383 7.527 1.00 94.88 89 PHE A C 1
ATOM 710 O O . PHE A 1 89 ? -3.637 4.226 8.164 1.00 94.88 89 PHE A O 1
ATOM 717 N N . LYS A 1 90 ? -5.355 2.788 8.008 1.00 93.00 90 LYS A N 1
ATOM 718 C CA . LYS A 1 90 ? -5.882 3.065 9.340 1.00 93.00 90 LYS A CA 1
ATOM 719 C C . LYS A 1 90 ? -5.978 1.785 10.156 1.00 93.00 90 LYS A C 1
ATOM 721 O O . LYS A 1 90 ? -6.481 0.774 9.664 1.00 93.00 90 LYS A O 1
ATOM 726 N N . VAL A 1 91 ? -5.512 1.849 11.400 1.00 91.56 91 VAL A N 1
ATOM 727 C CA . VAL A 1 91 ? -5.502 0.730 12.351 1.00 91.56 91 VAL A CA 1
ATOM 728 C C . VAL A 1 91 ? -6.328 1.049 13.587 1.00 91.56 91 VAL A C 1
ATOM 730 O O . VAL A 1 91 ? -6.448 2.215 13.962 1.00 91.56 91 VAL A O 1
ATOM 733 N N . ARG A 1 92 ? -6.890 0.023 14.231 1.00 84.31 92 ARG A N 1
ATOM 734 C CA . ARG A 1 92 ? -7.593 0.178 15.513 1.00 84.31 92 ARG A CA 1
ATOM 735 C C . ARG A 1 92 ? -6.625 0.013 16.692 1.00 84.31 92 ARG A C 1
ATOM 737 O O . ARG A 1 92 ? -5.817 -0.914 16.690 1.00 84.31 92 ARG A O 1
ATOM 744 N N . ASN A 1 93 ? -6.728 0.887 17.693 1.00 73.62 93 ASN A N 1
ATOM 745 C CA . ASN A 1 93 ? -5.781 0.991 18.810 1.00 73.62 93 ASN A CA 1
ATOM 746 C C . ASN A 1 93 ? -5.970 -0.069 19.923 1.00 73.62 93 ASN A C 1
ATOM 748 O O . ASN A 1 93 ? -5.207 -0.082 20.882 1.00 73.62 93 ASN A O 1
ATOM 752 N N . GLU A 1 94 ? -6.927 -1.001 19.814 1.00 65.69 94 GLU A N 1
ATOM 753 C CA . GLU A 1 94 ? -7.144 -2.019 20.856 1.00 65.69 94 GLU A CA 1
ATOM 754 C C . GLU A 1 94 ? -7.280 -3.454 20.320 1.00 65.69 94 GLU A C 1
ATOM 756 O O . GLU A 1 94 ? -7.995 -3.693 19.338 1.00 65.69 94 GLU A O 1
ATOM 761 N N . PRO A 1 95 ? -6.666 -4.451 20.990 1.00 52.50 95 PRO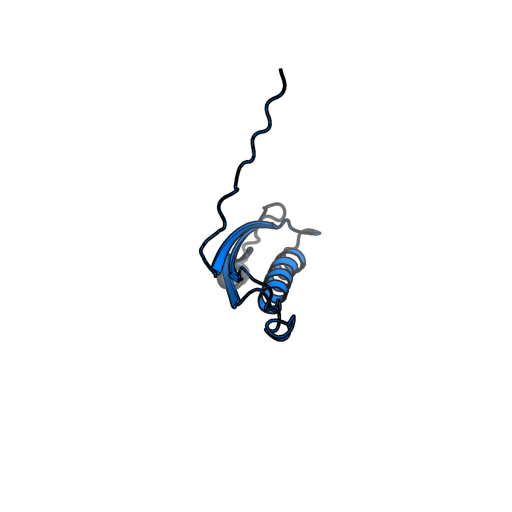 A N 1
ATOM 762 C CA . PRO A 1 95 ? -7.120 -5.828 20.891 1.00 52.50 95 PRO A CA 1
ATOM 763 C C . PRO A 1 95 ? -8.482 -5.933 21.591 1.00 52.50 95 PRO A C 1
ATOM 765 O O . PRO A 1 95 ? -8.609 -5.571 22.757 1.00 52.50 95 PRO A O 1
ATOM 768 N N . LYS A 1 96 ? -9.506 -6.464 20.909 1.00 47.16 96 LYS A N 1
ATOM 769 C CA . LYS A 1 96 ? -10.735 -6.913 21.583 1.00 47.16 96 LYS A CA 1
ATOM 770 C C . LYS A 1 96 ? -10.348 -7.979 22.614 1.00 47.16 96 LYS A C 1
ATOM 772 O O . LYS A 1 96 ? -10.193 -9.144 22.257 1.00 47.16 96 LYS A O 1
ATOM 777 N N . VAL A 1 97 ? -10.195 -7.601 23.879 1.00 48.94 97 VAL A N 1
ATOM 778 C CA . VAL A 1 97 ? -10.232 -8.564 24.980 1.00 48.94 97 VAL A CA 1
ATOM 779 C C . VAL A 1 97 ? -11.707 -8.941 25.149 1.00 48.94 97 VAL A C 1
ATOM 781 O O . VAL A 1 97 ? -12.531 -8.048 25.362 1.00 48.94 97 VAL A O 1
ATOM 784 N N . PRO A 1 98 ? -12.099 -10.218 24.989 1.00 40.75 98 PRO A N 1
ATOM 785 C CA . PRO A 1 98 ? -13.471 -10.627 25.248 1.00 40.75 98 PRO A CA 1
ATOM 786 C C . PRO A 1 98 ? -13.819 -10.316 26.706 1.00 40.75 98 PRO A C 1
ATOM 788 O O . PRO A 1 98 ? -13.049 -10.587 27.625 1.00 40.75 98 PRO A O 1
ATOM 791 N N . ASN A 1 99 ? -14.993 -9.724 26.908 1.00 46.03 99 ASN A N 1
ATOM 792 C CA . ASN A 1 99 ? -15.455 -9.142 28.170 1.00 46.03 99 ASN A CA 1
ATOM 793 C C . ASN A 1 99 ? -15.813 -10.197 29.249 1.00 46.03 99 ASN A C 1
ATOM 795 O O . ASN A 1 99 ? -16.645 -9.944 30.115 1.00 46.03 99 ASN A O 1
ATOM 799 N N . SER A 1 100 ? -15.232 -11.399 29.200 1.00 45.69 100 SER A N 1
ATOM 800 C CA . SER A 1 100 ? -15.646 -12.565 29.991 1.00 45.69 100 SER A CA 1
ATOM 801 C C . SER A 1 100 ? -14.959 -12.709 31.356 1.00 45.69 100 SER A C 1
ATOM 803 O O . SER A 1 100 ? -15.070 -13.765 31.966 1.00 45.69 100 SER A O 1
ATOM 805 N N . LEU A 1 101 ? -14.265 -11.683 31.866 1.00 52.66 101 LEU A N 1
ATOM 806 C CA . LEU A 1 101 ? -13.629 -11.735 33.199 1.00 52.66 101 LEU A CA 1
ATOM 807 C C . LEU A 1 101 ? -14.053 -10.613 34.161 1.00 52.66 101 LEU A C 1
ATOM 809 O O . LEU A 1 101 ? -13.553 -10.547 35.281 1.00 52.66 101 LEU A O 1
ATOM 813 N N . LYS A 1 102 ? -15.029 -9.769 33.799 1.00 45.69 102 LYS A N 1
ATOM 814 C CA . LYS A 1 102 ? -15.698 -8.899 34.780 1.00 45.69 102 LYS A CA 1
ATOM 815 C C . LYS A 1 102 ? -16.848 -9.655 35.439 1.00 45.69 102 LYS A C 1
ATOM 817 O O . LYS A 1 102 ? -18.000 -9.499 35.052 1.00 45.69 102 LYS A O 1
ATOM 822 N N . GLY A 1 103 ? -16.533 -10.486 36.425 1.00 51.12 103 GLY A N 1
ATOM 823 C CA . GLY A 1 103 ? -17.570 -11.097 37.251 1.00 51.12 103 GLY A CA 1
ATOM 824 C C . GLY A 1 103 ? -17.099 -12.300 38.042 1.00 51.12 103 GLY A C 1
ATOM 825 O O . GLY A 1 103 ? -17.432 -13.418 37.672 1.00 51.12 103 GLY A O 1
ATOM 826 N N . LYS A 1 104 ? -16.333 -12.049 39.107 1.00 43.94 104 LYS A N 1
ATOM 827 C CA . LYS A 1 104 ? -16.367 -12.745 40.408 1.00 43.94 104 LYS A CA 1
ATOM 828 C C . LYS A 1 104 ? -15.041 -12.528 41.123 1.00 43.94 104 LYS A C 1
ATOM 830 O O . LYS A 1 104 ? -14.064 -13.182 40.786 1.00 43.94 104 LYS A O 1
ATOM 835 N N . VAL A 1 105 ? -15.050 -11.670 42.135 1.00 43.34 105 VAL A N 1
ATOM 836 C CA . VAL A 1 105 ? -14.493 -12.032 43.440 1.00 43.34 105 VAL A CA 1
ATOM 837 C C . VAL A 1 105 ? -15.441 -11.408 44.465 1.00 43.34 105 VAL A C 1
ATOM 839 O O . VAL A 1 105 ? -15.668 -10.198 44.422 1.00 43.34 105 VAL A O 1
ATOM 842 N N . GLU A 1 106 ? -16.091 -12.287 45.229 1.00 40.66 106 GLU A N 1
ATOM 843 C CA . GLU A 1 106 ? -16.841 -12.000 46.463 1.00 40.66 106 GLU A CA 1
ATOM 844 C C . GLU A 1 106 ? -15.952 -11.361 47.533 1.00 40.66 106 GLU A C 1
ATOM 846 O O . GLU A 1 106 ? -14.743 -11.688 47.564 1.00 40.66 106 GLU A O 1
#

Secondary structure (DSSP, 8-state):
--------PPP---SEEEEEEEEEE--BTTBSHHHHHHHHHHHHHHHH-TTEEEEEEEE-SS-HHHHHHHHHHT-PPPTTPPEEEEEEEEEES-----STTSS---

Sequence (106 aa):
MTELEWQAHQKLDSEIVSISLSGQVFPFKKNYGMPVKWVDDFVSDLTASPRVFSVELVQEPLNRRVQKSLEVDGKSISNDQALPFAVRFKVRNEPKVPNSLKGKVE